Protein AF-A0A838W886-F1 (afdb_monomer_lite)

Sequence (59 aa):
MVETKKIKINLELEVDIPEDIVKDKSRYDNVKEGIVKSISKGLYEQGIGYRITNSRFEQ

Structure (mmCIF, N/CA/C/O backbone):
data_AF-A0A838W886-F1
#
_entry.id   AF-A0A838W886-F1
#
loop_
_atom_site.group_PDB
_atom_site.id
_atom_site.type_symbol
_atom_site.label_atom_id
_atom_site.label_alt_id
_atom_site.label_comp_id
_atom_site.label_asym_id
_atom_site.label_entity_id
_atom_site.label_seq_id
_atom_site.pdbx_PDB_ins_code
_atom_site.Cartn_x
_atom_site.Cartn_y
_atom_site.Cartn_z
_atom_site.occupancy
_atom_site.B_iso_or_equiv
_atom_site.auth_seq_id
_atom_site.auth_comp_id
_atom_site.auth_asym_id
_atom_site.auth_atom_id
_atom_site.pdbx_PDB_model_num
ATOM 1 N N . MET A 1 1 ? -23.605 0.487 17.785 1.00 67.38 1 MET A N 1
ATOM 2 C CA . MET A 1 1 ? -22.297 0.942 17.259 1.00 67.38 1 MET A CA 1
ATOM 3 C C . MET A 1 1 ? -21.247 -0.005 17.813 1.00 67.38 1 MET A C 1
ATOM 5 O O . MET A 1 1 ? -21.357 -0.345 18.982 1.00 67.38 1 MET A O 1
ATOM 9 N N . VAL A 1 2 ? -20.318 -0.494 16.992 1.00 83.25 2 VAL A N 1
ATOM 10 C CA . VAL A 1 2 ? -19.244 -1.394 17.449 1.00 83.25 2 VAL A CA 1
ATOM 11 C C . VAL A 1 2 ? -18.135 -0.548 18.073 1.00 83.25 2 VAL A C 1
ATOM 13 O O . VAL A 1 2 ? -17.788 0.498 17.525 1.00 83.25 2 VAL A O 1
ATOM 16 N N . GLU A 1 3 ? -17.598 -0.969 19.215 1.00 89.94 3 GLU A N 1
ATOM 17 C CA . GLU A 1 3 ? -16.443 -0.310 19.827 1.00 89.94 3 GLU A CA 1
ATOM 18 C C . GLU A 1 3 ? -15.190 -0.543 18.975 1.00 89.94 3 GLU A C 1
ATOM 20 O O . GLU A 1 3 ? -14.868 -1.670 18.605 1.00 89.94 3 GLU A O 1
ATOM 25 N N . THR A 1 4 ? -14.468 0.531 18.650 1.00 92.00 4 THR A N 1
ATOM 26 C CA . THR A 1 4 ? -13.254 0.464 17.823 1.00 92.00 4 THR A CA 1
ATOM 27 C C . THR A 1 4 ? -12.069 1.069 18.556 1.00 92.00 4 THR A C 1
ATOM 29 O O . THR A 1 4 ? -12.185 2.154 19.129 1.00 92.00 4 THR A O 1
ATOM 32 N N . LYS A 1 5 ? -10.899 0.436 18.454 1.00 92.50 5 LYS A N 1
ATOM 33 C CA . LYS A 1 5 ? -9.627 0.989 18.929 1.00 92.50 5 LYS A CA 1
ATOM 34 C C . LYS A 1 5 ? -8.775 1.410 17.737 1.00 92.50 5 LYS A C 1
ATOM 36 O O . LYS A 1 5 ? -8.478 0.597 16.867 1.00 92.50 5 LYS A O 1
ATOM 41 N N . LYS A 1 6 ? -8.351 2.675 17.703 1.00 91.69 6 LYS A N 1
ATOM 42 C CA . LYS A 1 6 ? -7.409 3.149 16.680 1.00 91.69 6 LYS A CA 1
ATOM 43 C C . LYS A 1 6 ? -6.009 2.619 16.974 1.00 91.69 6 LYS A C 1
ATOM 45 O O . LYS A 1 6 ? -5.507 2.780 18.084 1.00 91.69 6 LYS A O 1
ATOM 50 N N . ILE A 1 7 ? -5.376 2.047 15.956 1.00 90.44 7 ILE A N 1
ATOM 51 C CA . ILE A 1 7 ? -3.984 1.594 15.978 1.00 90.44 7 ILE A CA 1
ATOM 52 C C . ILE A 1 7 ? -3.235 2.348 14.875 1.00 90.44 7 ILE A C 1
ATOM 54 O O . ILE A 1 7 ? -3.801 2.633 13.819 1.00 90.44 7 ILE A O 1
ATOM 58 N N . LYS A 1 8 ? -1.977 2.711 15.136 1.00 91.00 8 LYS A N 1
ATOM 59 C CA . LYS A 1 8 ? -1.052 3.249 14.133 1.00 91.00 8 LYS A CA 1
ATOM 60 C C . LYS A 1 8 ? 0.032 2.212 13.882 1.00 91.00 8 LYS A C 1
ATOM 62 O O . LYS A 1 8 ? 0.554 1.647 14.838 1.00 91.00 8 LYS A O 1
ATOM 67 N N . ILE A 1 9 ? 0.351 1.986 12.616 1.00 86.75 9 ILE A N 1
ATOM 68 C CA . ILE A 1 9 ? 1.378 1.037 12.190 1.00 86.75 9 ILE A CA 1
ATOM 69 C C . ILE A 1 9 ? 2.486 1.845 11.517 1.00 86.75 9 ILE A C 1
ATOM 71 O O . ILE A 1 9 ? 2.188 2.725 10.710 1.00 86.75 9 ILE A O 1
ATOM 75 N N . ASN A 1 10 ? 3.738 1.561 11.873 1.00 87.31 10 ASN A N 1
ATOM 76 C CA . ASN A 1 10 ? 4.906 1.981 11.107 1.00 87.31 10 ASN A CA 1
ATOM 77 C C . ASN A 1 10 ? 5.366 0.766 10.294 1.00 87.31 10 ASN A C 1
ATOM 79 O O . ASN A 1 10 ? 5.662 -0.268 10.892 1.00 87.31 10 ASN A O 1
ATOM 83 N N . LEU A 1 11 ? 5.324 0.860 8.968 1.00 85.00 11 LEU A N 1
ATOM 84 C CA . LEU A 1 11 ? 5.577 -0.251 8.053 1.00 85.00 11 LEU A CA 1
ATOM 85 C C . LEU A 1 11 ? 6.697 0.145 7.095 1.00 85.00 11 LEU A C 1
ATOM 87 O O . LEU A 1 11 ? 6.597 1.179 6.439 1.00 85.00 11 LEU A O 1
ATOM 91 N N . GLU A 1 12 ? 7.701 -0.716 6.987 1.00 88.75 12 GLU A N 1
ATOM 92 C CA . GLU A 1 12 ? 8.723 -0.679 5.946 1.00 88.75 12 GLU A CA 1
ATOM 93 C C . GLU A 1 12 ? 8.492 -1.876 5.019 1.00 88.75 12 GLU A C 1
ATOM 95 O O . GLU A 1 12 ? 8.212 -2.983 5.487 1.00 88.75 12 GLU A O 1
ATOM 100 N N . LEU A 1 13 ? 8.514 -1.636 3.710 1.00 87.19 13 LEU A N 1
ATOM 101 C CA . LEU A 1 13 ? 8.267 -2.650 2.690 1.00 87.19 13 LEU A CA 1
ATOM 102 C C . LEU A 1 13 ? 9.298 -2.484 1.578 1.00 87.19 13 LEU A C 1
ATOM 104 O O . LEU A 1 13 ? 9.279 -1.480 0.868 1.00 87.19 13 LEU A O 1
ATOM 108 N N . GLU A 1 14 ? 10.143 -3.493 1.406 1.00 90.62 14 GLU A N 1
ATOM 109 C CA . GLU A 1 14 ? 11.093 -3.585 0.300 1.00 90.62 14 GLU A CA 1
ATOM 110 C C . GLU A 1 14 ? 10.481 -4.413 -0.835 1.00 90.62 14 GLU A C 1
ATOM 112 O O . GLU A 1 14 ? 9.876 -5.464 -0.601 1.00 90.62 14 GLU A O 1
ATOM 117 N N . VAL A 1 15 ? 10.592 -3.919 -2.070 1.00 89.31 15 VAL A N 1
ATOM 118 C CA . VAL A 1 15 ? 10.033 -4.574 -3.258 1.00 89.31 15 VAL A CA 1
ATOM 119 C C . VAL A 1 15 ? 11.023 -4.460 -4.407 1.00 89.31 15 VAL A C 1
ATOM 121 O O . VAL A 1 15 ? 11.364 -3.354 -4.822 1.00 89.31 15 VAL A O 1
ATOM 124 N N . ASP A 1 16 ? 11.408 -5.598 -4.974 1.00 93.12 16 ASP A N 1
ATOM 125 C CA . ASP A 1 16 ? 12.198 -5.637 -6.199 1.00 93.12 16 ASP A CA 1
ATOM 126 C C . ASP A 1 16 ? 11.302 -5.359 -7.409 1.00 93.12 16 ASP A C 1
ATOM 128 O O . ASP A 1 16 ? 10.488 -6.193 -7.820 1.00 93.12 16 ASP A O 1
ATOM 132 N N . ILE A 1 17 ? 11.438 -4.166 -7.986 1.00 92.75 17 ILE A N 1
ATOM 133 C CA . ILE A 1 17 ? 10.716 -3.777 -9.198 1.00 92.75 17 ILE A CA 1
ATOM 134 C C . ILE A 1 17 ? 11.683 -3.859 -10.385 1.00 92.75 17 ILE A C 1
ATOM 136 O O . ILE A 1 17 ? 12.727 -3.208 -10.357 1.00 92.75 17 ILE A O 1
ATOM 140 N N . PRO A 1 18 ? 11.345 -4.609 -11.449 1.00 95.31 18 PRO A N 1
ATOM 141 C CA . PRO A 1 18 ? 12.141 -4.654 -12.668 1.00 95.31 18 PRO A CA 1
ATOM 142 C C . PRO A 1 18 ? 12.457 -3.264 -13.232 1.00 95.31 18 PRO A C 1
ATOM 144 O O . PRO A 1 18 ? 11.580 -2.409 -13.360 1.00 95.31 18 PRO A O 1
ATOM 147 N N . GLU A 1 19 ? 13.709 -3.060 -13.634 1.00 94.88 19 GLU A N 1
ATOM 148 C CA . GLU A 1 19 ? 14.209 -1.792 -14.180 1.00 94.88 19 GLU A CA 1
ATOM 149 C C . GLU A 1 19 ? 13.406 -1.278 -15.387 1.00 94.88 19 GLU A C 1
ATOM 151 O O . GLU A 1 19 ? 13.250 -0.070 -15.564 1.00 94.88 19 GLU A O 1
ATOM 156 N N . ASP A 1 20 ? 12.880 -2.171 -16.231 1.00 96.00 20 ASP A N 1
ATOM 157 C CA . ASP A 1 20 ? 12.034 -1.788 -17.367 1.00 96.00 20 ASP A CA 1
ATOM 158 C C . ASP A 1 20 ? 10.704 -1.170 -16.912 1.00 96.00 20 ASP A C 1
ATOM 160 O O . ASP A 1 20 ? 10.191 -0.262 -17.564 1.00 96.00 20 ASP A O 1
ATOM 164 N N . ILE A 1 21 ? 10.169 -1.624 -15.775 1.00 94.12 21 ILE A N 1
ATOM 165 C CA . ILE A 1 21 ? 8.964 -1.066 -15.161 1.00 94.12 21 ILE A CA 1
ATOM 166 C C . ILE A 1 21 ? 9.277 0.289 -14.545 1.00 94.12 21 ILE A C 1
ATOM 168 O O . ILE A 1 21 ? 8.505 1.218 -14.743 1.00 94.12 21 ILE A O 1
ATOM 172 N N . VAL A 1 22 ? 10.402 0.426 -13.836 1.00 93.25 22 VAL A N 1
ATOM 173 C CA . VAL A 1 22 ? 10.807 1.703 -13.219 1.00 93.25 22 VAL A CA 1
ATOM 174 C C . VAL A 1 22 ? 11.004 2.794 -14.279 1.00 93.25 22 VAL A C 1
ATOM 176 O O . VAL A 1 22 ? 10.633 3.948 -14.063 1.00 93.25 22 VAL A 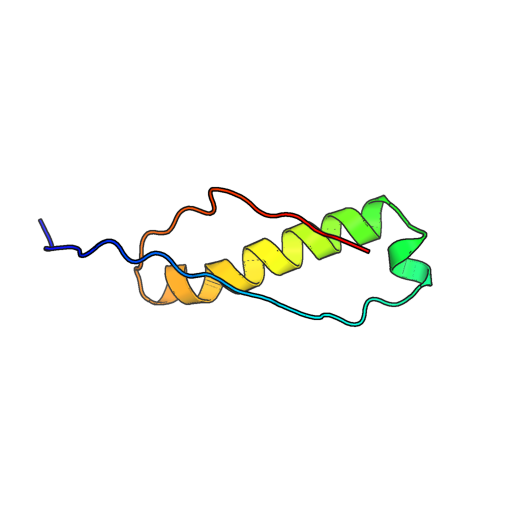O 1
ATOM 179 N N . LYS A 1 23 ? 11.547 2.430 -15.446 1.00 94.38 23 LYS A N 1
ATOM 180 C CA . LYS A 1 23 ? 11.778 3.353 -16.571 1.00 94.38 23 LYS A CA 1
ATOM 181 C C . LYS A 1 23 ? 10.494 3.771 -17.289 1.00 94.38 23 LYS A C 1
ATOM 183 O O . LYS A 1 23 ? 10.470 4.832 -17.912 1.00 94.38 23 LYS A O 1
ATOM 188 N N . ASP A 1 24 ? 9.428 2.982 -17.189 1.00 96.81 24 ASP A N 1
ATOM 189 C CA . ASP A 1 24 ? 8.107 3.327 -17.707 1.00 96.81 24 ASP A CA 1
ATOM 190 C C . ASP A 1 24 ? 7.256 3.965 -16.604 1.00 96.81 24 ASP A C 1
ATOM 192 O O . ASP A 1 24 ? 6.683 3.291 -15.748 1.00 96.81 24 ASP A O 1
ATOM 196 N N . LYS A 1 25 ? 7.122 5.294 -16.654 1.00 93.75 25 LYS A N 1
ATOM 197 C CA . LYS A 1 25 ? 6.380 6.061 -15.646 1.00 93.75 25 LYS A CA 1
ATOM 198 C C . LYS A 1 25 ? 4.951 5.550 -15.429 1.00 93.75 25 LYS A C 1
ATOM 200 O O . LYS A 1 25 ? 4.511 5.471 -14.287 1.00 93.75 25 LYS A O 1
ATOM 205 N N . SER A 1 26 ? 4.231 5.195 -16.495 1.00 96.44 26 SER A N 1
ATOM 206 C CA . SER A 1 26 ? 2.841 4.746 -16.368 1.00 96.44 26 SER A CA 1
ATOM 207 C C . SER A 1 26 ? 2.768 3.391 -15.676 1.00 96.44 26 SER A C 1
ATOM 209 O O . SER A 1 26 ? 1.958 3.202 -14.767 1.00 96.44 26 SER A O 1
ATOM 211 N N . ARG A 1 27 ? 3.639 2.453 -16.062 1.00 95.62 27 ARG A N 1
ATOM 212 C CA . ARG A 1 27 ? 3.713 1.140 -15.410 1.00 95.62 27 ARG A CA 1
ATOM 213 C C . ARG A 1 27 ? 4.163 1.270 -13.959 1.00 95.62 27 ARG A C 1
ATOM 215 O O . ARG A 1 27 ? 3.591 0.609 -13.097 1.00 95.62 27 ARG A O 1
ATOM 222 N N . TYR A 1 28 ? 5.124 2.142 -13.675 1.00 94.25 28 TYR A N 1
ATOM 223 C CA . TYR A 1 28 ? 5.606 2.386 -12.321 1.00 94.25 28 TYR A CA 1
ATOM 224 C C . TYR A 1 28 ? 4.527 2.989 -11.411 1.00 94.25 28 TYR A C 1
ATOM 226 O O . TYR A 1 28 ? 4.331 2.509 -10.294 1.00 94.25 28 TYR A O 1
ATOM 234 N N . ASP A 1 29 ? 3.768 3.977 -11.892 1.00 93.56 29 ASP A 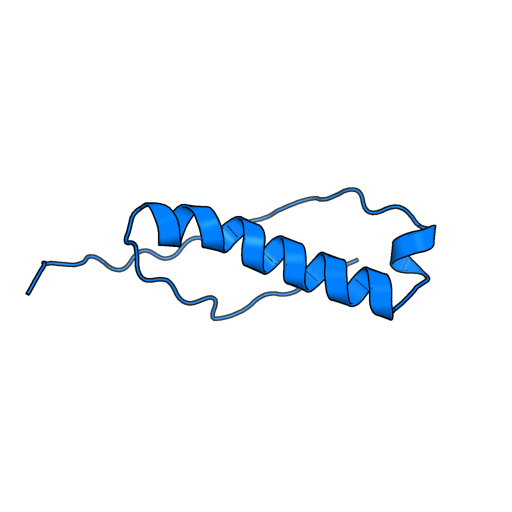N 1
ATOM 235 C CA . ASP A 1 29 ? 2.647 4.565 -11.147 1.00 93.56 29 ASP A CA 1
ATOM 236 C C . ASP A 1 29 ? 1.551 3.518 -10.864 1.00 93.56 29 ASP A C 1
ATOM 238 O O . ASP A 1 29 ? 1.061 3.422 -9.735 1.00 93.56 29 ASP A O 1
ATOM 242 N N . ASN A 1 30 ? 1.247 2.651 -11.839 1.00 94.38 30 ASN A N 1
ATOM 243 C CA . ASN A 1 30 ? 0.317 1.532 -11.652 1.00 94.38 30 ASN A CA 1
ATOM 244 C C . ASN A 1 30 ? 0.801 0.542 -10.578 1.00 94.38 30 ASN A C 1
ATOM 246 O O . ASN A 1 30 ? -0.001 0.055 -9.780 1.00 94.38 30 ASN A O 1
ATOM 250 N N . VAL A 1 31 ? 2.105 0.243 -10.530 1.00 93.44 31 VAL A N 1
ATOM 251 C CA . VAL A 1 31 ? 2.686 -0.631 -9.497 1.00 93.44 31 VAL A CA 1
ATOM 252 C C . VAL A 1 31 ? 2.564 0.004 -8.114 1.00 93.44 31 VAL A C 1
ATOM 254 O O . VAL A 1 31 ? 2.117 -0.665 -7.182 1.00 93.44 31 VAL A O 1
ATOM 257 N N . LYS A 1 32 ? 2.879 1.296 -7.971 1.00 91.00 32 LYS A N 1
ATOM 258 C CA . LYS A 1 32 ? 2.716 2.024 -6.702 1.00 91.00 32 LYS A CA 1
ATOM 259 C C . LYS A 1 32 ? 1.279 1.967 -6.194 1.00 91.00 32 LYS A C 1
ATOM 261 O O . LYS A 1 32 ? 1.044 1.646 -5.029 1.00 91.00 32 LYS A O 1
ATOM 266 N N . GLU A 1 33 ? 0.311 2.229 -7.068 1.00 90.94 33 GLU A N 1
ATOM 267 C CA . GLU A 1 33 ? -1.108 2.133 -6.722 1.00 90.94 33 GLU A CA 1
ATOM 268 C C . GLU A 1 33 ? -1.503 0.693 -6.349 1.00 90.94 33 GLU A C 1
ATOM 270 O O . GLU A 1 33 ? -2.222 0.472 -5.372 1.00 90.94 33 GLU A O 1
ATOM 275 N N . GLY A 1 34 ? -0.991 -0.297 -7.085 1.00 91.75 34 GLY A N 1
ATOM 276 C CA . GLY A 1 34 ? -1.197 -1.719 -6.818 1.00 91.75 34 GLY A CA 1
ATOM 277 C C . GLY A 1 34 ? -0.685 -2.157 -5.444 1.00 91.75 34 GLY A C 1
ATOM 278 O O . GLY A 1 34 ? -1.387 -2.887 -4.741 1.00 91.75 34 GLY A O 1
ATOM 279 N N . ILE A 1 35 ? 0.484 -1.673 -5.019 1.00 91.12 35 ILE A N 1
ATOM 280 C CA . ILE A 1 35 ? 1.051 -1.946 -3.688 1.00 91.12 35 ILE A CA 1
ATOM 281 C C . ILE A 1 35 ? 0.121 -1.402 -2.596 1.00 91.12 35 ILE A C 1
ATOM 283 O O . ILE A 1 35 ? -0.285 -2.141 -1.697 1.00 91.12 35 ILE A O 1
ATOM 287 N N . VAL A 1 36 ? -0.297 -0.138 -2.711 1.00 88.81 36 VAL A N 1
ATOM 288 C CA . VAL A 1 36 ? -1.214 0.505 -1.752 1.00 88.81 36 VAL A CA 1
ATOM 289 C C . VAL A 1 36 ? -2.551 -0.244 -1.669 1.00 88.81 36 VAL A C 1
ATOM 291 O O . VAL A 1 36 ? -3.055 -0.527 -0.576 1.00 88.81 36 VAL A O 1
ATOM 294 N N . LYS A 1 37 ? -3.125 -0.623 -2.817 1.00 88.94 37 LYS A N 1
ATOM 295 C CA . LYS A 1 37 ? -4.355 -1.430 -2.881 1.00 88.94 37 LYS A CA 1
ATOM 296 C C . LYS A 1 37 ? -4.174 -2.805 -2.238 1.00 88.94 37 LYS A C 1
ATOM 298 O O . LYS A 1 37 ? -5.051 -3.247 -1.505 1.00 88.94 37 LYS A O 1
ATOM 303 N N . SER A 1 38 ? -3.040 -3.459 -2.458 1.00 88.62 38 SER A N 1
ATOM 304 C CA . SER A 1 38 ? -2.781 -4.805 -1.934 1.00 88.62 38 SER A CA 1
ATOM 305 C C . SER A 1 38 ? -2.672 -4.821 -0.411 1.00 88.62 38 SER A C 1
ATOM 307 O O . SER A 1 38 ? -3.328 -5.635 0.234 1.00 88.62 38 SER A O 1
ATOM 309 N N . ILE A 1 39 ? -1.937 -3.868 0.175 1.00 86.56 39 ILE A N 1
ATOM 310 C CA . ILE A 1 39 ? -1.829 -3.712 1.639 1.00 86.56 39 ILE A CA 1
ATOM 311 C C . ILE A 1 39 ? -3.213 -3.498 2.260 1.00 86.56 39 ILE A C 1
ATOM 313 O O . ILE A 1 39 ? -3.524 -3.984 3.346 1.00 86.56 39 ILE A O 1
ATOM 317 N N . SER A 1 40 ? -4.060 -2.759 1.555 1.00 88.38 40 SER A N 1
ATOM 318 C CA . SER A 1 40 ? -5.347 -2.338 2.076 1.00 88.38 40 SER A CA 1
ATOM 319 C C . SER A 1 40 ? -6.482 -3.350 1.887 1.00 88.38 40 SER A C 1
ATOM 321 O O . SER A 1 40 ? -7.410 -3.386 2.699 1.00 88.38 40 SER A O 1
ATOM 323 N N . LYS A 1 41 ? -6.379 -4.236 0.888 1.00 90.19 41 LYS A N 1
ATOM 324 C CA . LYS A 1 41 ? -7.353 -5.303 0.623 1.00 90.19 41 LYS A CA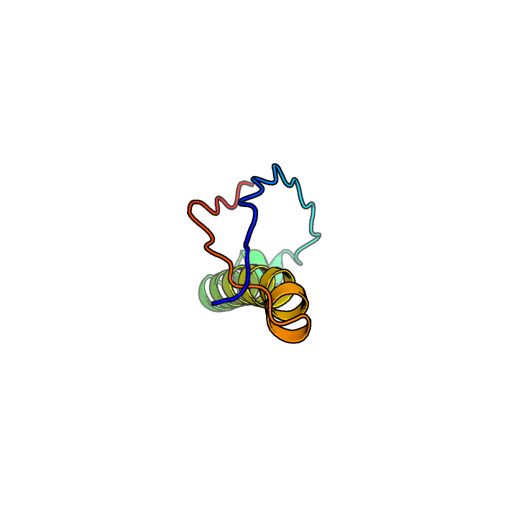 1
ATOM 325 C C . LYS A 1 41 ? -7.547 -6.227 1.828 1.00 90.19 41 LYS A C 1
ATOM 327 O O . LYS A 1 41 ? -8.685 -6.478 2.209 1.00 90.19 41 LYS A O 1
ATOM 332 N N . GLY A 1 42 ?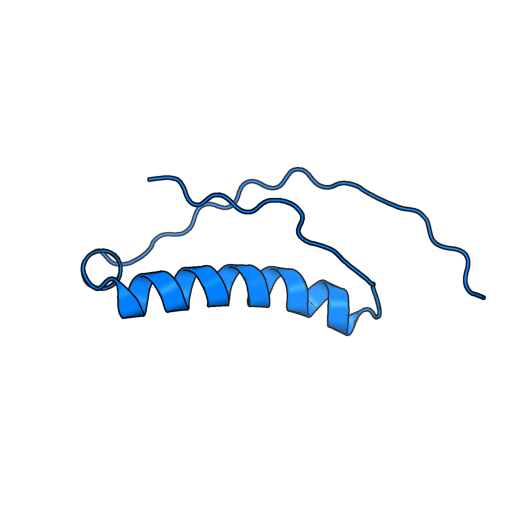 -6.460 -6.665 2.468 1.00 87.81 42 GLY A N 1
ATOM 333 C CA . GLY A 1 42 ? -6.545 -7.558 3.629 1.00 87.81 42 GLY A CA 1
ATOM 334 C C . GLY A 1 42 ? -7.294 -6.934 4.811 1.00 87.81 42 GLY A C 1
ATOM 335 O O . GLY A 1 42 ? -8.083 -7.605 5.467 1.00 87.81 42 GLY A O 1
ATOM 336 N N . LEU A 1 43 ? -7.118 -5.629 5.050 1.00 88.12 43 LEU A N 1
ATOM 337 C CA . LEU A 1 43 ? -7.856 -4.905 6.092 1.00 88.12 43 LEU A CA 1
ATOM 338 C C . LEU A 1 43 ? -9.351 -4.827 5.761 1.00 88.12 43 LEU A C 1
ATOM 340 O O . LEU A 1 43 ? -10.193 -5.088 6.621 1.00 88.12 43 LEU A O 1
ATOM 344 N N . TYR A 1 44 ? -9.676 -4.512 4.505 1.00 88.50 44 TYR A N 1
ATOM 345 C CA . TYR A 1 44 ? -11.057 -4.440 4.037 1.00 88.50 44 TYR A CA 1
ATOM 346 C C . TYR A 1 44 ? -11.789 -5.784 4.162 1.00 88.50 44 TYR A C 1
ATOM 348 O O . TYR A 1 44 ? -12.912 -5.822 4.660 1.00 88.50 44 TYR A O 1
ATOM 356 N N . GLU A 1 45 ? -11.148 -6.891 3.775 1.00 92.50 45 GLU A N 1
ATOM 357 C CA . GLU A 1 45 ? -11.725 -8.243 3.850 1.00 92.50 45 GLU A CA 1
ATOM 358 C C . GLU A 1 45 ? -12.027 -8.691 5.289 1.00 92.50 45 GLU A C 1
ATOM 360 O O . GLU A 1 45 ? -12.925 -9.498 5.506 1.00 92.50 45 GLU A O 1
ATOM 365 N N . GLN A 1 46 ? -11.330 -8.131 6.281 1.00 90.56 46 GLN A N 1
ATOM 366 C CA . GLN A 1 46 ? -11.607 -8.355 7.705 1.00 90.56 46 GLN A CA 1
ATOM 367 C C . GLN A 1 46 ? -12.632 -7.361 8.285 1.00 90.56 46 GLN A C 1
ATOM 369 O O . GLN A 1 46 ? -12.835 -7.311 9.498 1.00 90.56 46 GLN A O 1
ATOM 374 N N . GLY A 1 47 ? -13.270 -6.537 7.445 1.00 90.25 47 GLY A N 1
ATOM 375 C CA . GLY A 1 47 ? -14.237 -5.521 7.869 1.00 90.25 47 GLY A CA 1
ATOM 376 C C . GLY A 1 47 ? -13.608 -4.344 8.623 1.00 90.25 47 GLY A C 1
ATOM 377 O O . GLY A 1 47 ? -14.307 -3.617 9.331 1.00 90.25 47 GLY A O 1
ATOM 378 N N . ILE A 1 48 ? -12.293 -4.145 8.498 1.00 90.88 48 ILE A N 1
ATOM 379 C CA . ILE A 1 48 ? -11.557 -3.102 9.212 1.00 90.88 48 ILE A CA 1
ATOM 380 C C . ILE A 1 48 ? -11.544 -1.827 8.369 1.00 90.88 48 ILE A C 1
ATOM 382 O O . ILE A 1 48 ? -11.012 -1.787 7.260 1.00 90.88 48 ILE A O 1
ATOM 386 N N . GLY A 1 49 ? -12.080 -0.744 8.929 1.00 89.25 49 GLY A N 1
ATOM 387 C CA . GLY A 1 49 ? -11.900 0.591 8.366 1.00 89.25 49 GLY A CA 1
ATOM 388 C C . GLY A 1 49 ? -10.456 1.065 8.538 1.00 89.25 49 GLY A C 1
ATOM 389 O O . GLY A 1 49 ? -9.914 1.031 9.643 1.00 89.25 49 GLY A O 1
ATOM 390 N N . TYR A 1 50 ? -9.838 1.552 7.465 1.00 89.06 50 TYR A N 1
ATOM 391 C CA . TYR A 1 50 ? -8.465 2.060 7.479 1.00 89.06 50 TYR A CA 1
ATOM 392 C C . TYR A 1 50 ? -8.359 3.401 6.750 1.00 89.06 50 TYR A C 1
ATOM 394 O O . TYR A 1 50 ? -9.227 3.795 5.971 1.00 89.06 50 TYR A O 1
ATOM 402 N N . ARG A 1 51 ? -7.264 4.119 7.010 1.00 88.50 51 ARG A N 1
ATOM 403 C CA . ARG A 1 51 ? -6.894 5.334 6.283 1.00 88.50 51 ARG A CA 1
ATOM 404 C C . ARG A 1 51 ? -5.383 5.389 6.138 1.00 88.50 51 ARG A C 1
ATOM 406 O O . ARG A 1 51 ? -4.674 5.428 7.139 1.00 88.50 51 ARG A O 1
ATOM 413 N N . ILE A 1 52 ? -4.912 5.447 4.900 1.00 85.44 52 ILE A N 1
ATOM 414 C CA . ILE A 1 52 ? -3.503 5.690 4.599 1.00 85.44 52 ILE A CA 1
ATOM 415 C C . ILE A 1 52 ? -3.319 7.206 4.576 1.00 85.44 52 ILE A C 1
ATOM 417 O O . ILE A 1 52 ? -3.868 7.894 3.720 1.00 85.44 52 ILE A O 1
ATOM 421 N N . THR A 1 53 ? -2.643 7.745 5.589 1.00 83.00 53 THR A N 1
ATOM 422 C CA . THR A 1 53 ? -2.433 9.196 5.734 1.00 83.00 53 THR A CA 1
ATOM 423 C C . THR A 1 53 ? -1.167 9.688 5.046 1.00 83.00 53 THR A C 1
ATOM 425 O O . THR A 1 53 ? -1.074 10.871 4.739 1.00 83.00 53 THR A O 1
ATOM 428 N N . ASN A 1 54 ? -0.195 8.803 4.831 1.00 81.81 54 ASN A N 1
ATOM 429 C CA . ASN A 1 54 ? 1.039 9.078 4.107 1.00 81.81 54 ASN A CA 1
ATOM 430 C C . ASN A 1 54 ? 1.508 7.775 3.443 1.00 81.81 54 ASN A C 1
ATOM 432 O O . ASN A 1 54 ? 1.428 6.713 4.057 1.00 81.81 54 ASN A O 1
ATOM 436 N N . SER A 1 55 ? 1.975 7.871 2.205 1.00 81.12 55 SER A N 1
ATOM 437 C CA . SER A 1 55 ? 2.659 6.805 1.478 1.00 81.12 55 SER A CA 1
ATOM 438 C C . SER A 1 55 ? 3.760 7.460 0.654 1.00 81.12 55 SER A C 1
ATOM 440 O O . SER A 1 55 ? 3.462 8.22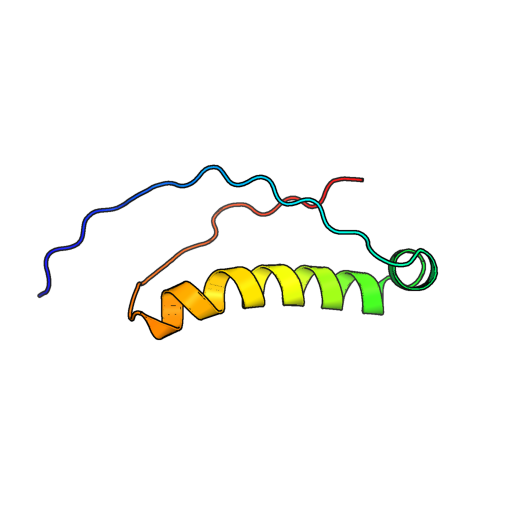5 -0.268 1.00 81.12 55 SER A O 1
ATOM 442 N N . ARG A 1 56 ? 5.019 7.186 0.993 1.00 84.44 56 ARG A N 1
ATOM 443 C CA . ARG A 1 56 ? 6.181 7.679 0.255 1.00 84.44 56 ARG A CA 1
ATOM 444 C C . ARG A 1 56 ? 6.879 6.491 -0.388 1.00 84.44 56 ARG A C 1
ATOM 446 O O . ARG A 1 56 ? 7.112 5.491 0.275 1.00 84.44 56 ARG A O 1
ATOM 453 N N . PHE A 1 57 ? 7.176 6.619 -1.674 1.00 83.00 57 PHE A N 1
ATOM 454 C CA . PHE A 1 57 ? 8.021 5.677 -2.395 1.00 83.00 57 PHE A CA 1
ATOM 455 C C . PHE A 1 57 ? 9.383 6.339 -2.547 1.00 83.00 57 PHE A C 1
ATOM 457 O O . PHE A 1 57 ? 9.473 7.396 -3.177 1.00 83.00 57 PHE A O 1
ATOM 464 N N . GLU A 1 58 ? 10.393 5.758 -1.915 1.00 80.44 58 GLU A N 1
ATOM 465 C CA . GLU A 1 58 ? 11.784 6.204 -1.988 1.00 80.44 58 GLU A CA 1
ATOM 466 C C . GLU A 1 58 ? 12.563 5.243 -2.900 1.00 80.44 58 GLU A C 1
ATOM 468 O O . GLU A 1 58 ? 12.136 4.105 -3.102 1.00 80.44 58 GLU A O 1
ATOM 473 N N . GLN A 1 59 ? 13.619 5.757 -3.531 1.00 65.19 59 GLN A N 1
ATOM 474 C CA . GLN A 1 59 ? 14.536 5.014 -4.401 1.00 65.19 59 GLN A CA 1
ATOM 475 C C . GLN A 1 59 ? 15.898 4.939 -3.729 1.00 65.19 59 GLN A C 1
ATOM 477 O O . GLN A 1 59 ? 16.270 5.960 -3.100 1.00 65.19 59 GLN A O 1
#

Radius of gyration: 14.55 Å; chains: 1; bounding box: 37×18×38 Å

Foldseek 3Di:
DDDDDDDDDDDDDDDDDDPVQVVDPVSVVVVLVVVVCVVCVVCVVVVHDDDDPDDDDDD

pLDDT: mean 89.18, std 5.79, range [65.19, 96.81]

Secondary structure (D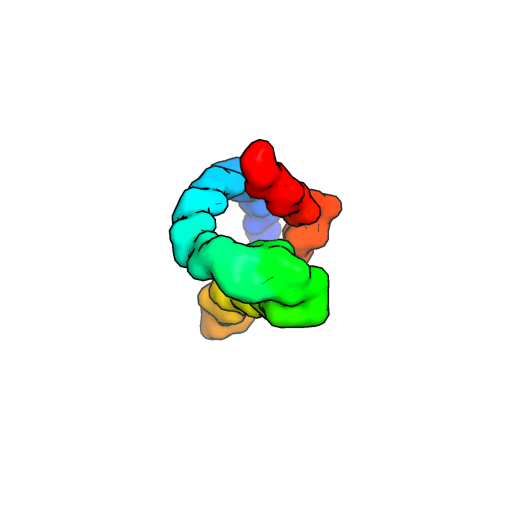SSP, 8-state):
------------------HHHHHSHHHHHHHHHHHHHHHHHHHHHTT------------